Protein AF-A0A6M8UHD2-F1 (afdb_monomer)

Foldseek 3Di:
DDPVPPPPVVNVVVVLVVVCVVVVPDVVRVVVVVVVVVVVVVVVVVVD

InterPro domains:
  IPR019630 Protein of unknown function DUF2496, YbaM-related [NF008266] (1-46)
  IPR019630 Protein of unknown function DUF2496, YbaM-related [PF10689] (2-44)

Structure (mmCIF, N/CA/C/O backbone):
data_AF-A0A6M8UHD2-F1
#
_entry.id   AF-A0A6M8UHD2-F1
#
loop_
_atom_site.group_PDB
_atom_site.id
_atom_site.type_symbol
_atom_site.label_atom_id
_atom_site.label_alt_id
_atom_site.label_comp_id
_atom_site.label_asym_id
_atom_site.label_entity_id
_atom_site.label_seq_id
_atom_site.pdbx_PDB_ins_code
_atom_site.C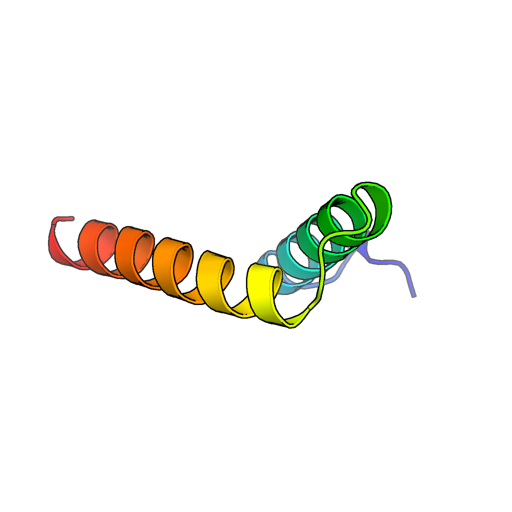artn_x
_atom_site.Cartn_y
_atom_site.Cartn_z
_atom_site.occupancy
_atom_site.B_iso_or_equiv
_atom_site.auth_seq_id
_atom_site.auth_comp_id
_atom_site.auth_asym_id
_atom_site.auth_atom_id
_atom_site.pdbx_PDB_model_num
ATOM 1 N N . MET A 1 1 ? 23.410 0.047 5.730 1.00 51.31 1 MET A N 1
ATOM 2 C CA . MET A 1 1 ? 22.458 0.388 6.807 1.00 51.31 1 MET A CA 1
ATOM 3 C C . MET A 1 1 ? 21.324 -0.603 6.689 1.00 51.31 1 MET A C 1
ATOM 5 O O . MET A 1 1 ? 20.822 -0.748 5.583 1.00 51.31 1 MET A O 1
ATOM 9 N N . SER A 1 2 ? 21.033 -1.359 7.747 1.00 60.19 2 SER A N 1
ATOM 10 C CA . SER A 1 2 ? 19.965 -2.359 7.705 1.00 60.19 2 SER A CA 1
ATOM 11 C C . SER A 1 2 ? 18.606 -1.681 7.893 1.00 60.19 2 SER A C 1
ATOM 13 O O . SER A 1 2 ? 18.487 -0.780 8.725 1.00 60.19 2 SER A O 1
ATOM 15 N N . LEU A 1 3 ? 17.609 -2.113 7.118 1.00 66.50 3 LEU A N 1
ATOM 16 C CA . LEU A 1 3 ? 16.200 -1.716 7.241 1.00 66.50 3 LEU A CA 1
ATOM 17 C C . LEU A 1 3 ? 15.612 -2.043 8.623 1.00 66.50 3 LEU A C 1
ATOM 19 O O . LEU A 1 3 ? 14.648 -1.412 9.036 1.00 66.50 3 LEU A O 1
ATOM 23 N N . GLU A 1 4 ? 16.258 -2.943 9.367 1.00 72.88 4 GLU A N 1
ATOM 24 C CA . GLU A 1 4 ? 15.870 -3.405 10.707 1.00 72.88 4 GLU A CA 1
ATOM 25 C C . GLU A 1 4 ? 15.731 -2.283 11.756 1.00 72.88 4 GLU A C 1
ATOM 27 O O . GLU A 1 4 ? 15.026 -2.456 12.744 1.00 72.88 4 GLU A O 1
ATOM 32 N N . ASN A 1 5 ? 16.382 -1.130 11.552 1.00 84.06 5 ASN A N 1
ATOM 33 C CA . ASN A 1 5 ? 16.322 0.013 12.477 1.00 84.06 5 ASN A CA 1
ATOM 34 C C . ASN A 1 5 ? 15.473 1.186 11.953 1.00 84.06 5 ASN A C 1
ATOM 36 O O . ASN A 1 5 ? 15.488 2.263 12.553 1.00 84.06 5 ASN A O 1
ATOM 40 N N . ALA A 1 6 ? 14.800 1.036 10.808 1.00 90.31 6 ALA A N 1
ATOM 41 C CA . ALA A 1 6 ? 13.951 2.093 10.267 1.00 90.31 6 ALA A CA 1
ATOM 42 C C . ALA A 1 6 ? 12.637 2.210 11.068 1.00 90.31 6 ALA A C 1
ATOM 44 O O . ALA A 1 6 ? 12.216 1.233 11.688 1.00 90.31 6 ALA A O 1
ATOM 45 N N . PRO A 1 7 ? 11.962 3.374 11.062 1.00 95.12 7 PRO A N 1
ATOM 46 C CA . PRO A 1 7 ? 10.605 3.489 11.596 1.00 95.12 7 PRO A CA 1
ATOM 47 C C . PRO A 1 7 ? 9.660 2.450 10.978 1.00 95.12 7 PRO A C 1
ATOM 49 O O . PRO A 1 7 ? 9.840 2.059 9.821 1.00 95.12 7 PRO A O 1
ATOM 52 N N . GLU A 1 8 ? 8.660 2.004 11.737 1.00 93.94 8 GLU A N 1
ATOM 53 C CA . GLU A 1 8 ? 7.736 0.935 11.330 1.00 93.94 8 GLU A CA 1
ATOM 54 C C . GLU A 1 8 ? 7.015 1.277 10.019 1.00 93.94 8 GLU A C 1
ATOM 56 O O . GLU A 1 8 ? 6.910 0.441 9.123 1.00 93.94 8 GLU A O 1
ATOM 61 N N . GLU A 1 9 ? 6.616 2.537 9.846 1.00 94.25 9 GLU A N 1
ATOM 62 C CA . GLU A 1 9 ? 5.978 3.035 8.630 1.00 94.25 9 GLU A CA 1
ATOM 63 C C . GLU A 1 9 ? 6.893 2.968 7.398 1.00 94.25 9 GLU A C 1
ATOM 65 O O . GLU A 1 9 ? 6.416 2.764 6.282 1.00 94.25 9 GLU A O 1
ATOM 70 N N . ILE A 1 10 ? 8.209 3.101 7.591 1.00 94.50 10 ILE A N 1
ATOM 71 C CA . ILE A 1 10 ? 9.195 2.999 6.510 1.00 94.50 10 ILE A CA 1
ATOM 72 C C . ILE A 1 10 ? 9.417 1.536 6.135 1.00 94.50 10 ILE A C 1
ATOM 74 O O . ILE A 1 10 ? 9.467 1.222 4.948 1.00 94.50 10 ILE A O 1
ATOM 78 N N . GLN A 1 11 ? 9.522 0.646 7.125 1.00 94.31 11 GLN A N 1
ATOM 79 C CA . GLN A 1 11 ? 9.643 -0.795 6.880 1.00 94.31 11 GLN A CA 1
ATOM 80 C C . GLN A 1 11 ?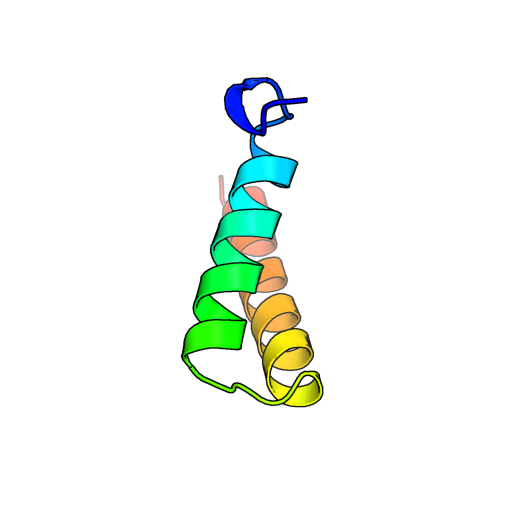 8.417 -1.315 6.121 1.00 94.31 11 GLN A C 1
ATOM 82 O O . GLN A 1 11 ? 8.561 -1.913 5.057 1.00 94.31 11 GLN A O 1
ATOM 87 N N . LEU A 1 12 ? 7.214 -0.966 6.590 1.00 95.56 12 LEU A N 1
ATOM 88 C CA . LEU A 1 12 ? 5.961 -1.337 5.936 1.00 95.56 12 LEU A CA 1
ATOM 89 C C . LEU A 1 12 ? 5.871 -0.796 4.502 1.00 95.56 12 LEU A C 1
ATOM 91 O O . LEU A 1 12 ? 5.425 -1.506 3.604 1.00 95.56 12 LEU A O 1
ATOM 95 N N . ALA A 1 13 ? 6.295 0.448 4.265 1.00 95.62 13 ALA A N 1
ATOM 96 C CA . ALA A 1 13 ? 6.305 1.011 2.918 1.00 95.62 13 ALA A CA 1
ATOM 97 C C . ALA A 1 13 ? 7.234 0.231 1.977 1.00 95.62 13 ALA A C 1
ATOM 99 O O . ALA A 1 13 ? 6.864 -0.014 0.831 1.00 95.62 13 ALA A O 1
ATOM 100 N N . VAL A 1 14 ? 8.412 -0.186 2.451 1.00 95.88 14 VAL A N 1
ATOM 101 C CA . VAL A 1 14 ? 9.352 -0.984 1.651 1.00 95.88 14 VAL A CA 1
ATOM 102 C C . VAL A 1 14 ? 8.787 -2.369 1.353 1.00 95.88 14 VAL A C 1
ATOM 104 O O . VAL A 1 14 ? 8.808 -2.776 0.194 1.00 95.88 14 VAL A O 1
ATOM 107 N N . ASP A 1 15 ? 8.210 -3.047 2.343 1.00 95.94 15 ASP A N 1
ATOM 108 C CA . ASP A 1 15 ? 7.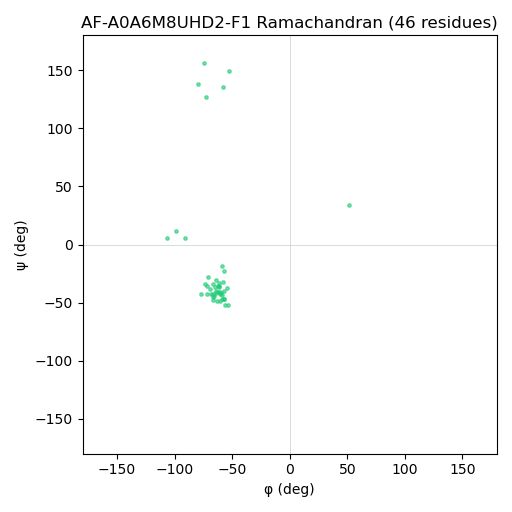583 -4.359 2.144 1.00 95.94 15 ASP A CA 1
ATOM 109 C C . ASP A 1 15 ? 6.430 -4.292 1.134 1.00 95.94 15 ASP A C 1
ATOM 111 O O . ASP A 1 15 ? 6.322 -5.135 0.241 1.00 95.94 15 ASP A O 1
ATOM 115 N N . LEU A 1 16 ? 5.596 -3.250 1.221 1.00 96.75 16 LEU A N 1
ATOM 116 C CA . 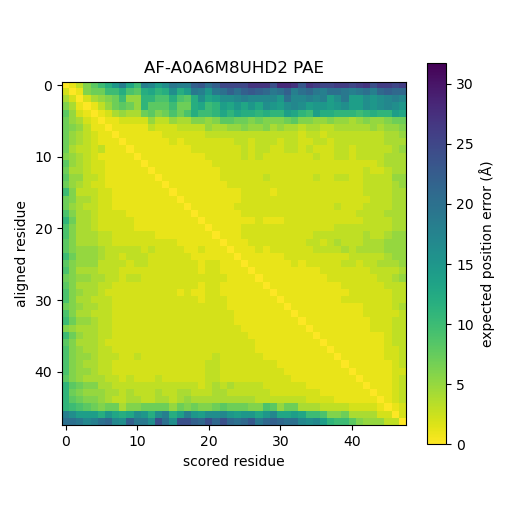LEU A 1 16 ? 4.517 -3.017 0.261 1.00 96.75 16 LEU A CA 1
ATOM 117 C C . LEU A 1 16 ? 5.051 -2.752 -1.149 1.00 96.75 16 LEU A C 1
ATOM 119 O O . LEU A 1 16 ? 4.492 -3.276 -2.108 1.00 96.75 16 LEU A O 1
ATOM 123 N N . ILE A 1 17 ? 6.118 -1.963 -1.296 1.00 96.19 17 ILE A N 1
ATOM 124 C CA . ILE A 1 17 ? 6.724 -1.697 -2.608 1.00 96.19 17 ILE A CA 1
ATOM 125 C C . ILE A 1 17 ? 7.264 -2.994 -3.215 1.00 96.19 17 ILE A C 1
ATOM 127 O O . ILE A 1 17 ? 6.916 -3.297 -4.354 1.00 96.19 17 ILE A O 1
ATOM 131 N N . MET A 1 18 ? 8.027 -3.785 -2.450 1.00 96.56 18 MET A N 1
ATOM 132 C CA . MET A 1 18 ? 8.563 -5.066 -2.925 1.00 96.56 18 MET A CA 1
ATOM 133 C C . MET A 1 18 ? 7.442 -5.999 -3.393 1.00 96.56 18 MET A C 1
ATOM 135 O O . MET A 1 18 ? 7.499 -6.521 -4.502 1.00 96.56 18 MET A O 1
ATOM 139 N N . LEU A 1 19 ? 6.375 -6.138 -2.598 1.00 97.25 19 LEU A N 1
ATOM 140 C CA . LEU A 1 19 ? 5.224 -6.965 -2.958 1.00 97.25 19 LEU A CA 1
ATOM 141 C C . LEU A 1 19 ? 4.570 -6.506 -4.270 1.00 97.25 19 LEU A C 1
ATOM 143 O O . LEU A 1 19 ? 4.191 -7.329 -5.100 1.00 97.25 19 LEU A O 1
ATOM 147 N N . LEU A 1 20 ? 4.396 -5.200 -4.465 1.00 97.62 20 LEU A N 1
ATOM 148 C CA . LEU A 1 20 ? 3.726 -4.660 -5.650 1.00 97.62 20 LEU A CA 1
ATOM 149 C C . LEU A 1 20 ? 4.599 -4.759 -6.908 1.00 97.62 20 LEU A C 1
ATOM 151 O O . LEU A 1 20 ? 4.066 -4.991 -7.995 1.00 97.62 20 LEU A O 1
ATOM 155 N N . GLU A 1 21 ? 5.917 -4.624 -6.755 1.00 96.25 21 GLU A N 1
ATOM 156 C CA . GLU A 1 21 ? 6.894 -4.846 -7.823 1.00 96.25 21 GLU A CA 1
ATOM 157 C C . GLU A 1 21 ? 6.948 -6.320 -8.243 1.00 96.25 21 GLU A C 1
ATOM 159 O O . GLU A 1 21 ? 6.919 -6.603 -9.439 1.00 96.25 21 GLU A O 1
ATOM 164 N N . GLU A 1 22 ? 6.933 -7.261 -7.290 1.00 97.88 22 GLU A N 1
ATOM 165 C CA . GLU A 1 22 ? 6.891 -8.708 -7.566 1.00 97.88 22 GLU A CA 1
ATOM 166 C C . GLU A 1 22 ? 5.670 -9.122 -8.399 1.00 97.88 22 GLU A C 1
ATOM 168 O O . GLU A 1 22 ? 5.744 -10.055 -9.198 1.00 97.88 22 GLU A O 1
ATOM 173 N N . HIS A 1 23 ? 4.548 -8.420 -8.233 1.00 97.69 23 HIS A N 1
ATOM 174 C CA . HIS A 1 23 ? 3.313 -8.659 -8.981 1.00 97.69 23 HIS A CA 1
ATOM 175 C C . HIS A 1 23 ? 3.211 -7.825 -10.271 1.00 97.69 23 HIS A C 1
ATOM 177 O O . HIS A 1 23 ? 2.163 -7.843 -10.919 1.00 97.69 23 HIS A O 1
ATOM 183 N N . GLU A 1 24 ? 4.263 -7.082 -10.635 1.00 97.75 24 GLU A N 1
ATOM 184 C CA . GLU A 1 24 ? 4.333 -6.224 -11.826 1.00 97.75 24 GLU A CA 1
ATOM 185 C C . GLU A 1 24 ? 3.138 -5.256 -11.948 1.00 97.75 24 GLU A C 1
ATOM 187 O O . GLU A 1 24 ? 2.656 -4.938 -13.042 1.00 97.75 24 GLU A O 1
ATOM 192 N N . ILE A 1 25 ? 2.622 -4.776 -10.810 1.00 96.75 25 ILE A N 1
ATOM 193 C CA . ILE A 1 25 ? 1.451 -3.901 -10.803 1.00 96.75 25 ILE A CA 1
ATOM 194 C C . ILE A 1 25 ? 1.852 -2.525 -11.325 1.00 96.75 25 ILE A C 1
ATOM 196 O O . ILE A 1 25 ? 2.763 -1.875 -10.813 1.00 96.75 25 ILE A O 1
ATOM 200 N N . ALA A 1 26 ? 1.123 -2.040 -12.330 1.00 97.88 26 ALA A N 1
ATOM 201 C CA . ALA A 1 26 ? 1.398 -0.737 -12.914 1.00 97.88 26 ALA A CA 1
ATOM 202 C C . ALA A 1 26 ? 1.327 0.386 -11.850 1.00 97.88 26 ALA A C 1
ATOM 204 O O . ALA A 1 26 ? 0.353 0.428 -11.086 1.00 97.88 26 ALA A O 1
ATOM 205 N N . PRO A 1 27 ? 2.281 1.340 -11.820 1.00 97.06 27 PRO A N 1
ATOM 206 C CA . PRO A 1 27 ? 2.347 2.368 -10.778 1.00 97.06 27 PRO A CA 1
ATOM 207 C C . PRO A 1 27 ? 1.056 3.176 -10.607 1.00 97.06 27 PRO A C 1
ATOM 209 O O . PRO A 1 27 ? 0.652 3.479 -9.488 1.00 97.06 27 PRO A O 1
ATOM 212 N N . GLN A 1 28 ? 0.349 3.484 -11.699 1.00 98.12 28 GLN A N 1
ATOM 213 C CA . GLN A 1 28 ? -0.937 4.182 -11.635 1.00 98.12 28 GLN A CA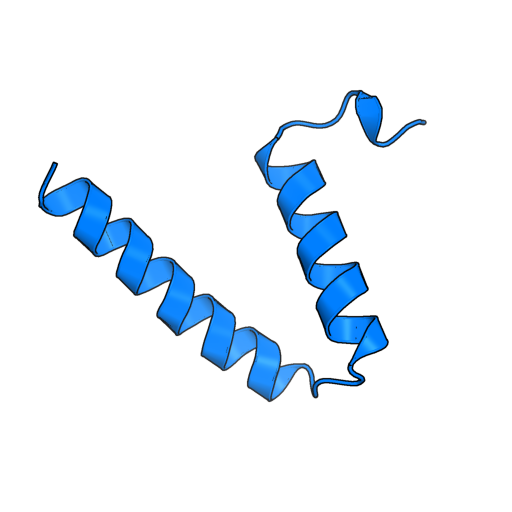 1
ATOM 214 C C . GLN A 1 28 ? -2.015 3.389 -10.880 1.00 98.12 28 GLN A C 1
ATOM 216 O O . GLN A 1 28 ? -2.826 3.976 -10.165 1.00 98.12 28 GLN A O 1
ATOM 221 N N . THR A 1 29 ? -2.006 2.060 -11.006 1.00 97.88 29 THR A N 1
ATOM 222 C CA . THR A 1 29 ? -2.925 1.167 -10.295 1.00 97.88 29 THR A CA 1
ATOM 223 C C . THR A 1 29 ? -2.554 1.098 -8.817 1.00 97.88 29 THR A C 1
ATOM 225 O O . THR A 1 29 ? -3.438 1.196 -7.969 1.00 97.88 29 THR A O 1
ATOM 228 N N . VAL A 1 30 ? -1.254 1.008 -8.507 1.00 97.69 30 VAL A N 1
ATOM 229 C CA . VAL A 1 30 ? -0.733 1.056 -7.130 1.00 97.69 30 VAL A CA 1
ATOM 230 C C . VAL A 1 30 ? -1.181 2.332 -6.425 1.00 97.69 30 VAL A C 1
ATOM 232 O O . VAL A 1 30 ? -1.782 2.265 -5.357 1.00 97.69 30 VAL A O 1
ATOM 235 N N . LEU A 1 31 ? -0.949 3.495 -7.036 1.00 98.12 31 LEU A N 1
ATOM 236 C CA . LEU A 1 31 ? -1.301 4.784 -6.440 1.00 98.12 31 LEU A CA 1
ATOM 237 C C . LEU A 1 31 ? -2.809 4.908 -6.187 1.00 98.12 31 LEU A C 1
ATOM 239 O O . LEU A 1 31 ? -3.218 5.374 -5.125 1.00 98.12 31 LEU A O 1
ATOM 243 N N . ALA A 1 32 ? -3.643 4.446 -7.124 1.00 98.31 32 ALA A N 1
ATOM 244 C CA . ALA A 1 32 ? -5.092 4.435 -6.941 1.00 98.31 32 ALA A CA 1
ATOM 245 C C . ALA A 1 32 ? -5.528 3.509 -5.789 1.00 98.31 32 ALA A C 1
ATOM 247 O O . ALA A 1 32 ? -6.411 3.870 -5.011 1.00 98.31 32 ALA A O 1
ATOM 248 N N . ALA A 1 33 ? -4.900 2.337 -5.650 1.00 98.00 33 ALA A N 1
ATOM 249 C CA . ALA A 1 33 ? -5.179 1.400 -4.565 1.00 98.00 33 ALA A CA 1
ATOM 250 C C . ALA A 1 33 ? -4.732 1.944 -3.198 1.00 98.00 33 ALA A C 1
ATOM 252 O O . ALA A 1 33 ? -5.490 1.859 -2.232 1.00 98.00 33 ALA A O 1
ATOM 253 N N . LEU A 1 34 ? -3.546 2.555 -3.117 1.00 97.38 34 LEU A N 1
ATOM 254 C CA . LEU A 1 34 ? -3.031 3.151 -1.880 1.00 97.38 34 LEU A CA 1
ATOM 255 C C . LEU A 1 34 ? -3.928 4.283 -1.368 1.00 97.38 34 LEU A C 1
ATOM 257 O O . LEU A 1 34 ? -4.136 4.394 -0.163 1.00 97.38 34 LEU A O 1
ATOM 261 N N . GLU A 1 35 ? -4.527 5.07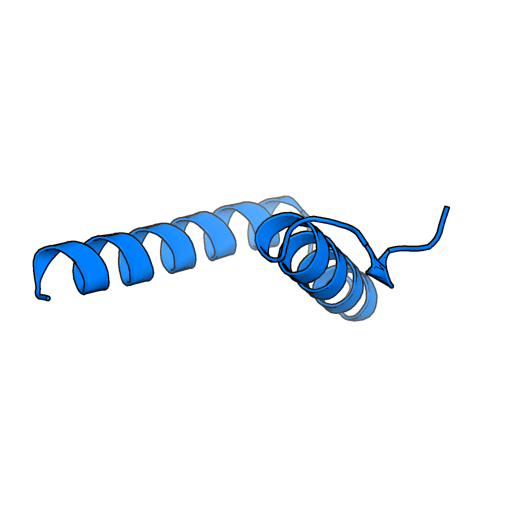4 -2.260 1.00 98.25 35 GLU A N 1
ATOM 262 C CA . GLU A 1 35 ? -5.501 6.103 -1.878 1.00 98.25 35 GLU A CA 1
ATOM 263 C C . GLU A 1 35 ? -6.776 5.495 -1.261 1.00 98.25 35 GLU A C 1
ATOM 265 O O . GLU A 1 35 ? -7.336 6.041 -0.309 1.00 98.25 35 GLU A O 1
ATOM 270 N N . ILE A 1 36 ? -7.229 4.340 -1.760 1.00 98.19 36 ILE A N 1
ATOM 271 C CA .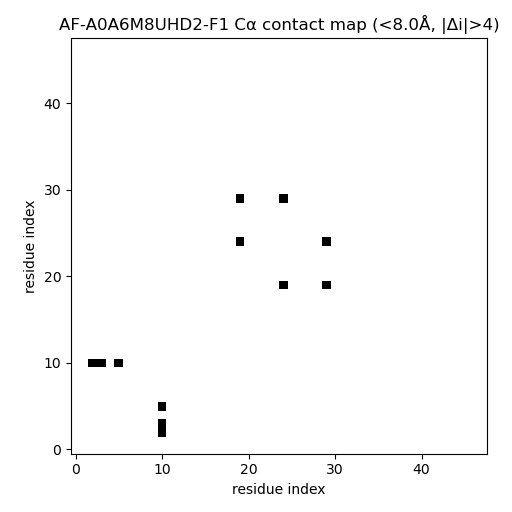 ILE A 1 36 ? -8.367 3.610 -1.180 1.00 98.19 36 ILE A CA 1
ATOM 272 C C . ILE A 1 36 ? -8.005 3.078 0.210 1.00 98.19 36 ILE A C 1
ATOM 274 O O . ILE A 1 36 ? -8.771 3.273 1.154 1.00 98.19 36 ILE A O 1
ATOM 278 N N . VAL A 1 37 ? -6.838 2.441 0.34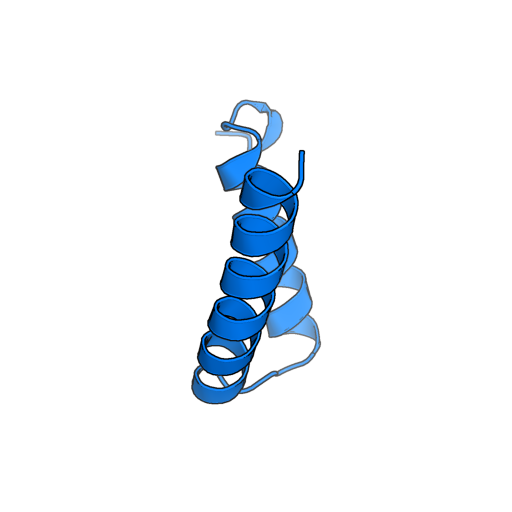2 1.00 97.19 37 VAL A N 1
ATOM 279 C CA . VAL A 1 37 ? -6.336 1.904 1.616 1.00 97.19 37 VAL A CA 1
ATOM 280 C C . VAL A 1 37 ? -6.203 3.016 2.653 1.00 97.19 37 VAL A C 1
ATOM 282 O O . VAL A 1 37 ? -6.705 2.876 3.766 1.00 97.19 37 VAL A O 1
ATOM 285 N N . LYS A 1 38 ? -5.602 4.151 2.280 1.00 96.75 38 LYS A N 1
ATOM 286 C CA . LYS A 1 38 ? -5.471 5.322 3.151 1.00 96.75 38 LYS A CA 1
ATOM 287 C C . LYS A 1 38 ? -6.827 5.758 3.709 1.00 96.75 38 LYS A C 1
ATOM 289 O O . LYS A 1 38 ? -6.975 5.855 4.924 1.00 96.75 38 LYS A O 1
ATOM 294 N N . ARG A 1 39 ? -7.829 5.946 2.843 1.00 97.94 39 ARG A N 1
ATOM 295 C CA . ARG A 1 39 ? -9.186 6.350 3.257 1.00 97.94 39 ARG A CA 1
ATOM 296 C C . ARG A 1 39 ? -9.859 5.333 4.179 1.00 97.94 39 ARG A C 1
ATOM 298 O O . ARG A 1 39 ? -10.656 5.720 5.027 1.00 97.94 39 ARG A O 1
ATOM 305 N N . ASP A 1 40 ? -9.593 4.039 4.006 1.00 97.88 40 ASP A N 1
ATOM 306 C CA . ASP A 1 40 ? -10.118 2.992 4.893 1.00 97.88 40 ASP A CA 1
ATOM 307 C C . ASP A 1 40 ? -9.535 3.107 6.310 1.00 97.88 40 ASP A C 1
ATOM 309 O O . ASP A 1 40 ? -10.275 3.065 7.294 1.00 97.88 40 ASP A O 1
ATOM 313 N N . PHE A 1 41 ? -8.223 3.331 6.424 1.00 97.19 41 PHE A N 1
ATOM 314 C CA . PHE A 1 41 ? -7.570 3.542 7.717 1.00 97.19 41 PHE A CA 1
ATOM 315 C C . PHE A 1 41 ? -7.949 4.876 8.368 1.00 97.19 41 PHE A C 1
ATOM 317 O O . PHE A 1 41 ? -8.180 4.899 9.573 1.00 97.19 41 PHE A O 1
ATOM 324 N N . GLU A 1 42 ? -8.100 5.956 7.597 1.00 97.12 42 GLU A N 1
ATOM 325 C CA . GLU A 1 42 ? -8.624 7.234 8.109 1.00 97.12 42 GLU A CA 1
ATOM 326 C C . GLU A 1 42 ? -10.010 7.045 8.742 1.00 97.12 42 GLU A C 1
ATOM 328 O O . GLU A 1 42 ? -10.224 7.426 9.890 1.00 97.12 42 GLU A O 1
ATOM 333 N N . LYS A 1 43 ? -10.924 6.339 8.061 1.00 97.50 43 LYS A N 1
ATOM 334 C CA . LYS A 1 43 ? -12.246 6.011 8.621 1.00 97.50 43 LYS A CA 1
ATOM 335 C C . LYS A 1 43 ? -12.164 5.163 9.887 1.00 97.50 43 LYS A C 1
ATOM 337 O O . LYS A 1 43 ? -12.997 5.315 10.775 1.00 97.50 43 LYS A O 1
ATOM 342 N N . LYS A 1 44 ? -11.208 4.236 9.981 1.00 96.44 44 LYS A N 1
ATOM 343 C CA . LYS A 1 44 ? -11.013 3.425 11.195 1.00 96.44 44 LYS A CA 1
ATOM 344 C C . LYS A 1 44 ? -10.551 4.271 12.380 1.00 96.44 44 LYS A C 1
ATOM 346 O O . LYS A 1 44 ? -10.959 3.979 13.495 1.00 96.44 44 LYS A O 1
ATOM 351 N N . LEU A 1 45 ? -9.754 5.313 12.138 1.00 95.75 45 LEU A N 1
ATOM 352 C CA . LEU A 1 45 ? -9.342 6.269 13.170 1.00 95.75 45 LEU A CA 1
ATOM 353 C C . LEU A 1 45 ? -10.494 7.181 13.613 1.00 95.75 45 LEU A C 1
ATOM 355 O O . LEU A 1 45 ? -10.579 7.515 14.786 1.00 95.75 45 LEU A O 1
ATOM 359 N N . GLU A 1 46 ? -11.387 7.567 12.698 1.00 93.00 46 GLU A N 1
ATOM 360 C CA . GLU A 1 46 ? -12.569 8.384 13.020 1.00 93.00 46 GLU A CA 1
ATOM 361 C C . GLU A 1 46 ? -13.643 7.623 13.813 1.00 93.00 46 GLU A C 1
ATOM 363 O O . GLU A 1 46 ? -14.408 8.233 14.557 1.00 93.00 46 GLU A O 1
ATOM 368 N N . ASN A 1 47 ? -13.719 6.300 13.642 1.00 81.12 47 ASN A N 1
ATOM 369 C CA . ASN A 1 47 ? -14.697 5.435 14.311 1.00 81.12 47 ASN A CA 1
ATOM 370 C C . ASN A 1 47 ? -14.129 4.714 15.553 1.00 81.12 47 ASN A C 1
ATOM 372 O O . ASN A 1 47 ? -14.761 3.772 16.040 1.00 81.12 47 ASN A O 1
ATOM 376 N N . GLY A 1 48 ? -12.938 5.112 16.016 1.00 55.81 48 GLY A N 1
ATOM 377 C CA . GLY A 1 48 ? -12.237 4.557 17.181 1.00 55.81 48 GLY A CA 1
ATOM 378 C C . GLY A 1 48 ? -12.435 5.355 18.462 1.00 55.81 48 GLY A C 1
ATOM 379 O O . GLY A 1 48 ? -12.651 6.584 18.378 1.00 55.81 48 GLY A O 1
#

Radius of gyration: 13.13 Å; Cα contacts (8 Å, |Δi|>4): 6; chains: 1; bounding box: 37×17×30 Å

pLDDT: mean 92.33, std 11.31, range [51.31, 98.31]

Mean predicted aligned error: 4.13 Å

Sequence (48 aa):
MSLENAPEEIQLAVDLIMLLEEHEIAPQTVLAALEIVKRDFEKKLENG

Solvent-accessible surface area (backbone atoms only — not comparable to full-atom values): 2922 Å² total; per-residue (Å²): 136,70,70,88,78,51,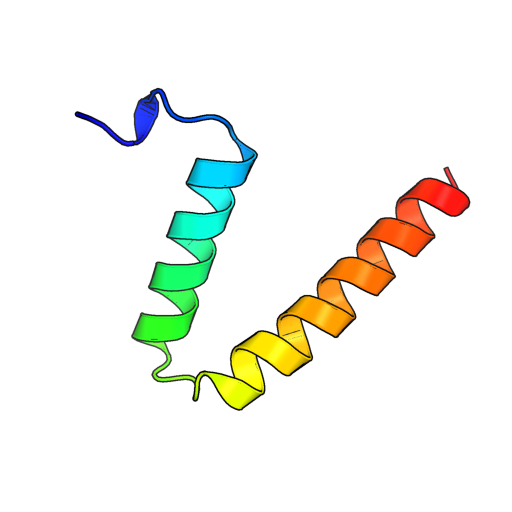59,69,73,56,45,51,50,50,54,51,48,53,57,39,57,76,66,67,56,54,66,73,57,51,54,56,49,52,54,53,52,50,54,53,52,53,52,52,60,74,75,102

Organism: NCBI:txid2740817

Secondary structure (DSSP, 8-state):
--GGGS-HHHHHHHHHHHHHHHTT--HHHHHHHHHHHHHHHHHHHHT-